Protein AF-A0A7C4TFG6-F1 (afdb_monomer)

Solvent-accessible surface area (backbone atoms only — not comparable to full-atom values): 7404 Å² total; per-residue (Å²): 130,83,79,80,79,38,70,45,80,80,39,71,45,41,80,45,97,51,51,57,79,75,69,47,59,78,93,48,55,90,71,47,72,39,83,44,70,32,100,65,71,7,36,13,45,37,53,84,80,64,82,79,57,47,46,41,16,76,73,47,46,84,96,57,62,80,92,71,66,36,64,59,48,35,38,74,87,74,25,54,60,43,38,51,34,73,73,49,26,52,55,51,28,63,73,74,55,43,70,46,71,41,80,39,77,54,69,64,63,52,49,37,66,74,64,53,88,54,91,88,108

Nearest PDB structures (foldseek):
  8uyr-assembly1_B  TM=7.968E-01  e=1.865E-06  Rhodococcus rhodochrous
  6omr-assembly1_B  TM=7.279E-01  e=2.779E-05  Streptomyces platensis

Mean predicted aligned error: 4.24 Å

pLDDT: mean 91.03, std 7.61, range [55.16, 97.88]

Structure (mmCIF, N/CA/C/O backbone):
data_AF-A0A7C4TFG6-F1
#
_entry.id   AF-A0A7C4TFG6-F1
#
loop_
_atom_site.group_PDB
_atom_site.id
_atom_site.type_symbol
_atom_site.label_atom_id
_atom_site.label_alt_id
_atom_site.label_comp_id
_atom_site.label_asym_id
_atom_site.label_entity_id
_atom_site.label_seq_id
_atom_site.pdbx_PDB_ins_code
_atom_site.Cartn_x
_atom_site.Cartn_y
_atom_site.Cartn_z
_atom_site.occupancy
_atom_site.B_iso_or_equiv
_atom_site.auth_seq_id
_atom_site.auth_comp_id
_atom_site.auth_asym_id
_atom_site.auth_atom_id
_atom_site.pdbx_PDB_model_num
ATOM 1 N N . MET A 1 1 ? -23.135 7.453 27.688 1.00 55.16 1 MET A N 1
ATOM 2 C CA . MET A 1 1 ? -22.797 8.279 26.508 1.00 55.16 1 MET A CA 1
ATOM 3 C C . MET A 1 1 ? -22.150 7.354 25.489 1.00 55.16 1 MET A C 1
ATOM 5 O O . MET A 1 1 ? -21.398 6.490 25.918 1.00 55.16 1 MET A O 1
ATOM 9 N N . SER A 1 2 ? -22.485 7.459 24.200 1.00 78.44 2 SER A N 1
ATOM 10 C CA . SER A 1 2 ? -21.749 6.730 23.152 1.00 78.44 2 SER A CA 1
ATOM 11 C C . SER A 1 2 ? -20.295 7.194 23.160 1.00 78.44 2 SER A C 1
ATOM 13 O O . SER A 1 2 ? -20.057 8.387 23.356 1.00 78.44 2 SER A O 1
ATOM 15 N N . ALA A 1 3 ? -19.344 6.283 22.949 1.00 77.88 3 ALA A N 1
ATOM 16 C CA . ALA A 1 3 ? -17.965 6.670 22.674 1.00 77.88 3 ALA A CA 1
ATOM 17 C C . ALA A 1 3 ? -17.928 7.639 21.469 1.00 77.88 3 ALA A C 1
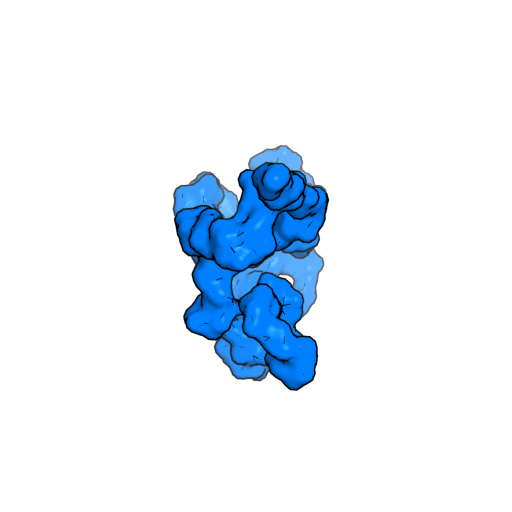ATOM 19 O O . ALA A 1 3 ? -18.787 7.525 20.579 1.00 77.88 3 ALA A O 1
ATOM 20 N N . PRO A 1 4 ? -17.007 8.621 21.455 1.00 86.38 4 PRO A N 1
ATOM 21 C CA . PRO A 1 4 ? -16.846 9.511 20.312 1.00 86.38 4 PRO A CA 1
ATOM 22 C C . PRO A 1 4 ? -16.412 8.709 19.080 1.00 86.38 4 PRO A C 1
ATOM 24 O O . PRO A 1 4 ? -15.673 7.736 19.197 1.00 86.38 4 PRO A O 1
ATOM 27 N N . ARG A 1 5 ? -16.869 9.125 17.896 1.00 95.00 5 ARG A N 1
ATOM 28 C CA . ARG A 1 5 ? -16.393 8.563 16.627 1.00 95.00 5 ARG A CA 1
ATOM 29 C C . ARG A 1 5 ? -15.026 9.159 16.314 1.00 95.00 5 ARG A C 1
ATOM 31 O O . ARG A 1 5 ? -14.918 10.381 16.216 1.00 95.00 5 ARG A O 1
ATOM 38 N N . ILE A 1 6 ? -14.017 8.309 16.168 1.00 96.94 6 ILE A N 1
ATOM 39 C CA . ILE A 1 6 ? -12.665 8.715 15.776 1.00 96.94 6 ILE A CA 1
ATOM 40 C C . ILE A 1 6 ? -12.599 8.744 14.250 1.00 96.94 6 ILE A C 1
ATOM 42 O O . ILE A 1 6 ? -13.021 7.792 13.600 1.00 96.94 6 ILE A O 1
ATOM 46 N N . ILE A 1 7 ? -12.100 9.841 13.689 1.00 97.56 7 ILE A N 1
ATOM 47 C CA . ILE A 1 7 ? -11.765 9.937 12.268 1.00 97.56 7 ILE A CA 1
ATOM 48 C C . ILE A 1 7 ? -10.248 10.030 12.197 1.00 97.56 7 ILE A C 1
ATOM 50 O O . ILE A 1 7 ? -9.683 10.979 12.746 1.00 97.56 7 ILE A O 1
ATOM 54 N N . ASP A 1 8 ? -9.617 9.051 11.559 1.00 96.69 8 ASP A N 1
ATOM 55 C CA . ASP A 1 8 ? -8.191 9.102 11.269 1.00 96.69 8 ASP A CA 1
ATOM 56 C C . ASP A 1 8 ? -7.962 9.979 10.034 1.00 96.69 8 ASP A C 1
ATOM 58 O O . ASP A 1 8 ? -8.528 9.750 8.962 1.00 96.69 8 ASP A O 1
ATOM 62 N N . ALA A 1 9 ? -7.178 11.035 10.217 1.00 97.50 9 ALA A N 1
ATOM 63 C CA . ALA A 1 9 ? -6.884 12.002 9.171 1.00 97.50 9 ALA A CA 1
ATOM 64 C C . ALA A 1 9 ? -5.622 11.650 8.377 1.00 97.50 9 ALA A C 1
ATOM 66 O O . ALA A 1 9 ? -5.369 12.312 7.371 1.00 97.50 9 ALA A O 1
ATOM 67 N N . ASP A 1 10 ? -4.839 10.668 8.827 1.00 95.19 10 ASP A N 1
ATOM 68 C CA . ASP A 1 10 ? -3.561 10.320 8.218 1.00 95.19 10 ASP A CA 1
ATOM 69 C C . ASP A 1 10 ? -3.292 8.823 8.341 1.00 95.19 10 ASP A C 1
ATOM 71 O O . ASP A 1 10 ? -2.675 8.350 9.297 1.00 95.19 10 ASP A O 1
ATOM 75 N N . CYS A 1 11 ? -3.765 8.074 7.350 1.00 93.81 11 CYS A N 1
ATOM 76 C CA . CYS A 1 11 ? -3.464 6.663 7.261 1.00 93.81 11 CYS A CA 1
ATOM 77 C C . CYS A 1 11 ? -2.936 6.281 5.887 1.00 93.81 11 CYS A C 1
ATOM 79 O O . CYS A 1 11 ? -3.256 6.898 4.874 1.00 93.81 11 CYS A O 1
ATOM 81 N N . HIS A 1 12 ? -2.132 5.225 5.853 1.00 93.38 12 HIS A N 1
ATOM 82 C CA . HIS A 1 12 ? -1.466 4.767 4.643 1.00 93.38 12 HIS A CA 1
ATOM 83 C C . HIS A 1 12 ? -1.820 3.319 4.326 1.00 93.38 12 HIS A C 1
ATOM 85 O O . HIS A 1 12 ? -2.154 2.523 5.212 1.00 93.38 12 HIS A O 1
ATOM 91 N N . ILE A 1 13 ? -1.723 2.994 3.041 1.00 92.62 13 ILE A N 1
ATOM 92 C CA . ILE A 1 13 ? -1.810 1.627 2.535 1.00 92.62 13 ILE A CA 1
ATOM 93 C C . ILE A 1 13 ? -0.449 1.163 2.026 1.00 92.62 13 ILE A C 1
ATOM 95 O O . ILE A 1 13 ? 0.410 1.972 1.679 1.00 92.62 13 ILE A O 1
ATOM 99 N N . LEU A 1 14 ? -0.294 -0.148 1.936 1.00 93.56 14 LEU A N 1
ATOM 100 C CA . LEU A 1 14 ? 0.677 -0.791 1.073 1.00 93.56 14 LEU A CA 1
ATOM 101 C C . LEU A 1 14 ? -0.018 -1.088 -0.260 1.00 93.56 14 LEU A C 1
ATOM 103 O O . LEU A 1 14 ? -1.189 -1.479 -0.265 1.00 93.56 14 LEU A O 1
ATOM 107 N N . GLU A 1 15 ? 0.658 -0.890 -1.390 1.00 92.75 15 GLU A N 1
ATOM 108 C CA . GLU A 1 15 ? 0.083 -1.274 -2.678 1.00 92.75 15 GLU A CA 1
ATOM 109 C C . GLU A 1 15 ? -0.261 -2.772 -2.673 1.00 92.75 15 GLU A C 1
ATOM 111 O O . GLU A 1 15 ? 0.584 -3.585 -2.310 1.00 92.75 15 GLU A O 1
ATOM 116 N N . PRO A 1 16 ? -1.466 -3.187 -3.092 1.00 93.25 16 PRO A N 1
ATOM 117 C CA . PRO A 1 16 ? -1.734 -4.598 -3.323 1.00 93.25 16 PRO A CA 1
ATOM 118 C C . PRO A 1 16 ? -0.713 -5.183 -4.316 1.00 93.25 16 PRO A C 1
ATOM 120 O O . PRO A 1 16 ? -0.430 -4.529 -5.325 1.00 93.25 16 PRO A O 1
ATOM 123 N N . PRO A 1 17 ? -0.187 -6.405 -4.096 1.00 93.50 17 PRO A N 1
ATOM 124 C CA . PRO A 1 17 ? 0.881 -6.983 -4.923 1.00 93.50 17 PRO A CA 1
ATOM 125 C C . PRO A 1 17 ? 0.597 -7.014 -6.428 1.00 93.50 17 PRO A C 1
ATOM 127 O O . PRO A 1 17 ? 1.523 -6.989 -7.234 1.00 93.50 17 PRO A O 1
ATOM 130 N N . ASP A 1 18 ? -0.678 -7.068 -6.808 1.00 93.19 18 ASP A N 1
ATOM 131 C CA . ASP A 1 18 ? -1.145 -7.205 -8.184 1.00 93.19 18 ASP A CA 1
ATOM 132 C C . ASP A 1 18 ? -1.928 -5.983 -8.692 1.00 93.19 18 ASP A C 1
ATOM 134 O O . ASP A 1 18 ? -2.583 -6.055 -9.734 1.00 93.19 18 ASP A O 1
ATOM 138 N N . ILE A 1 19 ? -1.865 -4.844 -7.987 1.00 92.56 19 ILE A N 1
ATOM 139 C CA . ILE A 1 19 ? -2.658 -3.655 -8.329 1.00 92.56 19 ILE A CA 1
ATOM 140 C C . ILE A 1 19 ? -2.411 -3.191 -9.774 1.00 92.56 19 ILE A C 1
ATOM 142 O O . ILE A 1 19 ? -3.367 -2.900 -10.494 1.00 92.56 19 ILE A O 1
ATOM 146 N N . TRP A 1 20 ? -1.160 -3.184 -10.239 1.00 92.44 20 TRP A N 1
ATOM 147 C CA . TRP A 1 20 ? -0.832 -2.737 -11.596 1.00 92.44 20 TRP A CA 1
ATOM 148 C C . TRP A 1 20 ? -1.177 -3.783 -12.648 1.00 92.44 20 TRP A C 1
ATOM 150 O O . TRP A 1 20 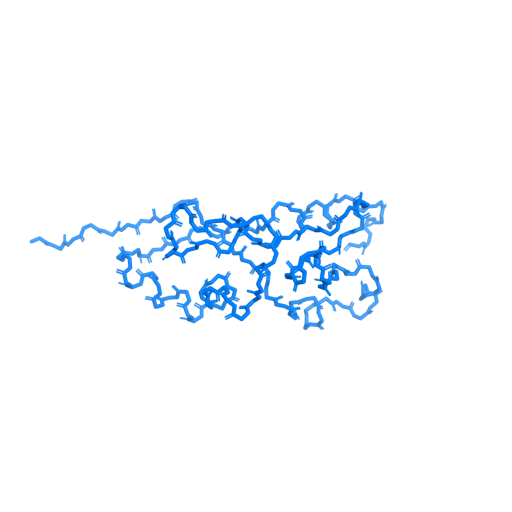? -1.737 -3.433 -13.681 1.00 92.44 20 TRP A O 1
ATOM 160 N N . GLU A 1 21 ? -0.941 -5.064 -12.372 1.00 93.19 21 GLU A N 1
ATOM 161 C CA . GLU A 1 21 ? -1.348 -6.150 -13.270 1.00 93.19 21 GLU A CA 1
ATOM 162 C C . GLU A 1 21 ? -2.864 -6.120 -13.521 1.00 93.19 21 GLU A C 1
ATOM 164 O O . GLU A 1 21 ? -3.320 -6.275 -14.654 1.00 93.19 21 GLU A O 1
ATOM 169 N N . ARG A 1 22 ? -3.650 -5.869 -12.467 1.00 94.50 22 ARG A N 1
ATOM 170 C CA . ARG A 1 22 ? -5.115 -5.856 -12.541 1.00 94.50 22 ARG A CA 1
ATOM 171 C C . ARG A 1 22 ? -5.687 -4.608 -13.202 1.00 94.50 22 ARG A C 1
ATOM 173 O O . ARG A 1 22 ? -6.682 -4.719 -13.918 1.00 94.50 22 ARG A O 1
ATOM 180 N N . TRP A 1 23 ? -5.124 -3.434 -12.915 1.00 93.31 23 TRP A N 1
ATOM 181 C CA . TRP A 1 23 ? -5.799 -2.160 -13.197 1.00 93.31 23 TRP A CA 1
ATOM 182 C C . TRP A 1 23 ? -5.061 -1.246 -14.172 1.00 93.31 23 TRP A C 1
ATOM 184 O O . TRP A 1 23 ? -5.696 -0.358 -14.744 1.00 93.31 23 TRP A O 1
ATOM 194 N N . LEU A 1 24 ? -3.761 -1.449 -14.406 1.00 92.06 24 LEU A N 1
ATOM 195 C CA . LEU A 1 24 ? -3.020 -0.632 -15.363 1.00 92.06 24 LEU A CA 1
ATOM 196 C C . LEU A 1 24 ? -3.278 -1.130 -16.801 1.00 92.06 24 LEU A C 1
ATOM 198 O O . LEU A 1 24 ? -3.158 -2.329 -17.073 1.00 92.06 24 LEU A O 1
ATOM 202 N N . PRO A 1 25 ? -3.617 -0.250 -17.762 1.00 92.50 25 PRO A N 1
ATOM 203 C CA . PRO A 1 25 ? -3.810 -0.651 -19.152 1.00 92.50 25 PRO A CA 1
ATOM 204 C C . PRO A 1 25 ? -2.597 -1.389 -19.729 1.00 92.50 25 PRO A C 1
ATOM 206 O O . PRO A 1 25 ? -1.452 -1.018 -19.483 1.00 92.50 25 PRO A O 1
ATOM 209 N N . SER A 1 26 ? -2.849 -2.394 -20.574 1.00 93.12 26 SER A N 1
ATOM 210 C CA . SER A 1 26 ? -1.809 -3.295 -21.097 1.00 93.12 26 SER A CA 1
ATOM 211 C C . SER A 1 26 ? -0.640 -2.578 -21.778 1.00 93.12 26 SER A C 1
ATOM 213 O O . SER A 1 26 ? 0.488 -3.051 -21.703 1.00 93.12 26 SER A O 1
ATOM 215 N N . LYS A 1 27 ? -0.894 -1.432 -22.423 1.00 91.56 27 LYS A N 1
ATOM 216 C CA . LYS A 1 27 ? 0.139 -0.625 -23.091 1.00 91.56 27 LYS A CA 1
ATOM 217 C C . LYS A 1 27 ? 1.174 -0.015 -22.136 1.00 91.56 27 LYS A C 1
ATOM 219 O O . LYS A 1 27 ? 2.262 0.301 -22.589 1.00 91.56 27 LYS A O 1
ATOM 224 N N . TYR A 1 28 ? 0.855 0.115 -20.848 1.00 90.56 28 TYR A N 1
ATOM 225 C CA . TYR A 1 28 ? 1.735 0.709 -19.835 1.00 90.56 28 TYR A CA 1
ATOM 226 C C . TYR A 1 28 ? 2.367 -0.327 -18.899 1.00 90.56 28 TYR A C 1
ATOM 228 O O . TYR A 1 28 ? 3.154 0.023 -18.026 1.00 90.56 28 TYR A O 1
ATOM 236 N N . GLN A 1 29 ? 2.054 -1.614 -19.071 1.00 90.25 29 GLN A N 1
ATOM 237 C CA . GLN A 1 29 ? 2.532 -2.683 -18.185 1.00 90.25 29 GLN A CA 1
ATOM 238 C C . GLN A 1 29 ? 4.062 -2.785 -18.140 1.00 90.25 29 GLN A C 1
ATOM 240 O O . GLN A 1 29 ? 4.627 -3.120 -17.103 1.00 90.25 29 GLN A O 1
ATOM 245 N N . GLU A 1 30 ? 4.756 -2.461 -19.236 1.00 89.12 30 GLU A N 1
ATOM 246 C CA . GLU A 1 30 ? 6.225 -2.461 -19.253 1.00 89.12 30 GLU A CA 1
ATOM 247 C C . GLU A 1 30 ? 6.832 -1.408 -18.311 1.00 89.12 30 GLU A C 1
ATOM 249 O O . GLU A 1 30 ? 7.920 -1.636 -17.765 1.00 89.12 30 GLU A O 1
ATOM 254 N N . HIS A 1 31 ? 6.099 -0.312 -18.092 1.00 88.38 31 HIS A N 1
ATOM 255 C CA . HIS A 1 31 ? 6.482 0.837 -17.274 1.00 88.38 31 HIS A CA 1
ATOM 256 C C . HIS A 1 31 ? 5.999 0.736 -15.825 1.00 88.38 31 HIS A C 1
ATOM 258 O O . HIS A 1 31 ? 6.512 1.459 -14.982 1.00 88.38 31 HIS A O 1
ATOM 264 N N . ALA A 1 32 ? 5.067 -0.171 -15.517 1.00 91.12 32 ALA A N 1
ATOM 265 C CA . ALA A 1 32 ? 4.509 -0.329 -14.177 1.00 91.12 32 ALA A CA 1
ATOM 266 C C . ALA A 1 32 ? 5.588 -0.552 -13.096 1.00 91.12 32 ALA A C 1
ATOM 268 O O . ALA A 1 32 ? 6.592 -1.231 -13.364 1.00 91.12 32 ALA A O 1
ATOM 269 N N . PRO A 1 33 ? 5.357 -0.099 -11.846 1.00 92.62 33 PRO A N 1
ATOM 270 C CA . PRO A 1 33 ? 6.174 -0.510 -10.713 1.00 92.62 33 PRO A CA 1
ATOM 271 C C . PRO A 1 33 ? 6.226 -2.034 -10.595 1.00 92.62 33 PRO A C 1
ATOM 273 O O . PRO A 1 33 ? 5.213 -2.722 -10.752 1.00 92.62 33 PRO A O 1
ATOM 276 N N . LYS A 1 34 ? 7.410 -2.570 -10.295 1.00 92.12 34 LYS A N 1
ATOM 277 C CA . LYS A 1 34 ? 7.642 -4.020 -10.243 1.00 92.12 34 LYS A CA 1
ATOM 278 C C . LYS A 1 34 ? 7.875 -4.466 -8.817 1.00 92.12 34 LYS A C 1
ATOM 280 O O . LYS A 1 34 ? 8.758 -3.940 -8.142 1.00 92.12 34 LYS A O 1
ATOM 285 N N . LEU A 1 35 ? 7.127 -5.475 -8.388 1.00 94.38 35 LEU A N 1
ATOM 286 C CA . LEU A 1 35 ? 7.390 -6.142 -7.125 1.00 94.38 35 LEU A CA 1
ATOM 287 C C . LEU A 1 35 ? 8.613 -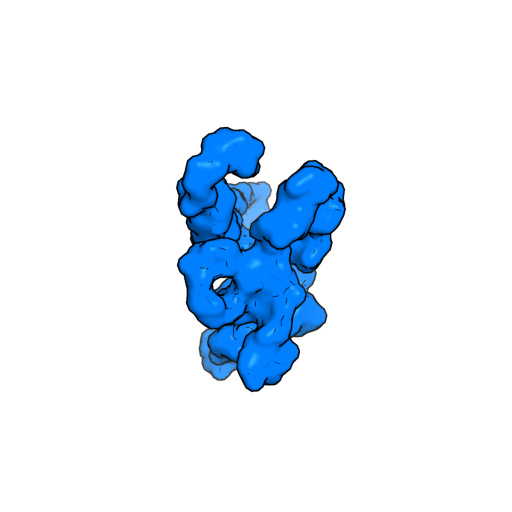7.053 -7.286 1.00 94.38 35 LEU A C 1
ATOM 289 O O . LEU A 1 35 ? 8.626 -7.968 -8.111 1.00 94.38 35 LEU A O 1
ATOM 293 N N . VAL A 1 36 ? 9.661 -6.778 -6.518 1.00 95.62 36 VAL A N 1
ATOM 294 C CA . VAL A 1 36 ? 10.946 -7.484 -6.542 1.00 95.62 36 VAL A CA 1
ATOM 295 C C . VAL A 1 36 ? 11.383 -7.834 -5.120 1.00 95.62 36 VAL A C 1
ATOM 297 O O . VAL A 1 36 ? 10.700 -7.514 -4.148 1.00 95.62 36 VAL A O 1
ATOM 300 N N . LYS A 1 37 ? 12.525 -8.514 -4.986 1.00 97.00 37 LYS A N 1
ATOM 301 C CA . LYS A 1 37 ? 13.107 -8.832 -3.681 1.00 97.00 37 LYS A CA 1
ATOM 302 C C . LYS A 1 37 ? 14.159 -7.813 -3.261 1.00 97.00 37 LYS A C 1
ATOM 304 O O . LYS A 1 37 ? 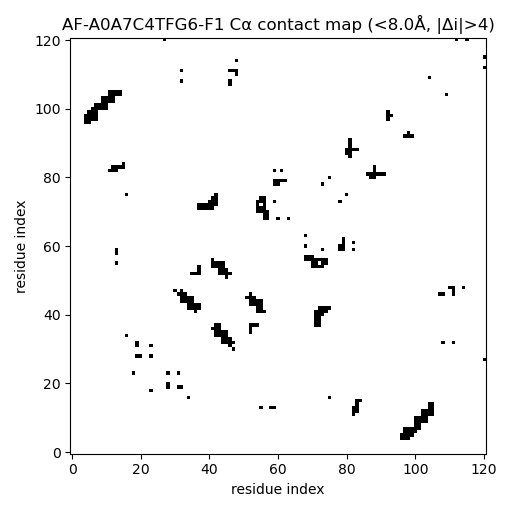14.970 -7.385 -4.081 1.00 97.00 37 LYS A O 1
ATOM 309 N N . ASP A 1 38 ? 14.159 -7.470 -1.979 1.00 96.31 38 ASP A N 1
ATOM 310 C CA . ASP A 1 38 ? 15.207 -6.669 -1.352 1.00 96.31 38 ASP A CA 1
ATOM 311 C C . ASP A 1 38 ? 16.473 -7.509 -1.044 1.00 96.31 38 ASP A C 1
ATOM 313 O O . ASP A 1 38 ? 16.438 -8.744 -1.137 1.00 96.31 38 ASP A O 1
ATOM 317 N N . PRO A 1 39 ? 17.607 -6.887 -0.654 1.00 96.06 39 PRO A N 1
ATOM 318 C CA . PRO A 1 39 ? 18.858 -7.606 -0.382 1.00 96.06 39 PRO A CA 1
ATOM 319 C C . PRO A 1 39 ? 18.802 -8.643 0.753 1.00 96.06 39 PRO A C 1
ATOM 321 O O . PRO A 1 39 ? 19.698 -9.482 0.854 1.00 96.06 39 PRO A O 1
ATOM 324 N N . ALA A 1 40 ? 17.785 -8.591 1.616 1.00 97.25 40 ALA A N 1
ATOM 325 C CA . ALA A 1 40 ? 17.546 -9.543 2.699 1.00 97.25 40 ALA A CA 1
ATOM 326 C C . ALA A 1 40 ? 16.436 -10.563 2.367 1.00 97.25 40 ALA A C 1
ATOM 328 O O . ALA A 1 40 ? 16.074 -11.366 3.227 1.00 97.25 40 ALA A O 1
ATOM 329 N N . GLY A 1 41 ? 15.914 -10.560 1.134 1.00 97.06 41 GLY A N 1
ATOM 330 C CA . GLY A 1 41 ? 14.869 -11.475 0.665 1.00 97.06 41 GLY A CA 1
ATOM 331 C C . GLY A 1 41 ? 13.434 -11.031 0.972 1.00 97.06 41 GLY A C 1
ATOM 332 O O . GLY A 1 41 ? 12.506 -11.806 0.732 1.00 97.06 41 GLY A O 1
ATOM 333 N N . GLY A 1 42 ? 13.250 -9.812 1.483 1.00 97.88 42 GLY A N 1
ATOM 334 C CA . GLY A 1 42 ? 11.940 -9.188 1.677 1.00 97.88 42 GLY A CA 1
ATOM 335 C C . GLY A 1 42 ? 11.343 -8.682 0.368 1.00 97.88 42 GLY A C 1
ATOM 336 O O . GLY A 1 42 ? 11.977 -8.765 -0.681 1.00 97.88 42 GLY A O 1
ATOM 337 N N . ASP A 1 43 ? 10.123 -8.167 0.427 1.00 97.31 43 ASP A N 1
ATOM 338 C CA . ASP A 1 43 ? 9.433 -7.572 -0.713 1.00 97.31 43 ASP A CA 1
ATOM 339 C C . ASP A 1 43 ? 9.760 -6.079 -0.844 1.00 97.31 43 ASP A C 1
ATOM 341 O O . ASP A 1 43 ? 9.853 -5.340 0.141 1.00 97.31 43 ASP A O 1
ATOM 345 N N . ALA A 1 44 ? 9.949 -5.635 -2.084 1.00 95.44 44 ALA A N 1
ATOM 346 C CA . ALA A 1 44 ? 10.280 -4.258 -2.413 1.00 95.44 44 ALA A CA 1
ATOM 347 C C . ALA A 1 44 ? 9.683 -3.839 -3.756 1.00 95.44 44 ALA A C 1
ATOM 349 O O . ALA A 1 44 ? 9.545 -4.655 -4.667 1.00 95.44 44 ALA A O 1
ATOM 350 N N . TRP A 1 45 ? 9.389 -2.551 -3.903 1.00 94.19 45 TRP A N 1
ATOM 351 C CA . TRP A 1 45 ? 8.913 -1.981 -5.160 1.00 94.19 45 TRP A CA 1
ATOM 352 C C . TRP A 1 45 ? 10.057 -1.326 -5.926 1.00 94.19 45 TRP A C 1
ATOM 354 O O . TRP A 1 45 ? 10.728 -0.426 -5.428 1.00 94.19 45 TRP A O 1
ATOM 364 N N . LEU A 1 46 ? 10.273 -1.767 -7.162 1.00 92.38 46 LEU A N 1
ATOM 365 C CA . LEU A 1 46 ? 11.156 -1.108 -8.115 1.00 92.38 46 LEU A CA 1
ATOM 366 C C . LEU A 1 46 ? 10.338 -0.133 -8.966 1.00 92.38 46 LEU A C 1
ATOM 368 O O . LEU A 1 46 ? 9.415 -0.548 -9.670 1.00 92.38 46 LEU A O 1
ATOM 372 N N . THR A 1 47 ? 10.699 1.148 -8.917 1.00 89.31 47 THR A N 1
ATOM 373 C CA . THR A 1 47 ? 10.053 2.226 -9.678 1.00 89.31 47 THR A CA 1
ATOM 374 C C . THR A 1 47 ? 10.982 2.785 -10.762 1.00 89.31 47 THR A C 1
ATOM 376 O O . THR A 1 47 ? 12.197 2.587 -10.723 1.00 89.31 47 THR A O 1
ATOM 379 N N . ALA A 1 48 ? 10.422 3.505 -11.741 1.00 80.00 48 ALA A N 1
ATOM 380 C CA . ALA A 1 48 ? 11.198 4.116 -12.830 1.00 80.00 48 ALA A CA 1
ATOM 381 C C . ALA A 1 48 ? 12.054 5.328 -12.412 1.00 80.00 48 ALA A C 1
ATOM 383 O O . ALA A 1 48 ? 12.869 5.791 -13.203 1.00 80.00 48 ALA A O 1
ATOM 384 N N . LEU A 1 49 ? 11.941 5.803 -11.165 1.00 72.25 49 LEU A N 1
ATOM 385 C CA . LEU A 1 49 ? 12.732 6.926 -10.637 1.00 72.25 49 LEU A CA 1
ATOM 386 C C . LEU A 1 49 ? 14.240 6.624 -10.539 1.00 72.25 49 LEU A C 1
ATOM 388 O O . LEU A 1 49 ? 15.037 7.521 -10.262 1.00 72.25 49 LEU A O 1
ATOM 392 N N . GLY A 1 50 ? 14.631 5.369 -10.780 1.00 66.50 50 GLY A N 1
ATOM 393 C CA . GLY A 1 50 ? 15.997 4.883 -10.644 1.00 66.50 50 GLY A CA 1
ATOM 394 C C . GLY A 1 50 ? 16.389 4.637 -9.185 1.00 66.50 50 GLY A C 1
ATOM 395 O O . GLY A 1 50 ? 15.773 5.149 -8.254 1.00 66.50 50 GLY A O 1
ATOM 396 N N . GLY A 1 51 ? 17.437 3.836 -8.983 1.00 78.56 51 GLY A N 1
ATOM 397 C CA . GLY A 1 51 ? 17.944 3.476 -7.655 1.00 78.56 51 GLY A CA 1
ATOM 398 C C . GLY A 1 51 ? 17.613 2.045 -7.232 1.00 78.56 51 GLY A C 1
ATOM 399 O O . GLY A 1 51 ? 17.233 1.208 -8.052 1.00 78.56 51 GLY A O 1
ATOM 400 N N . ASP A 1 52 ? 17.831 1.765 -5.949 1.00 86.56 52 ASP A N 1
ATOM 401 C CA . ASP A 1 52 ? 17.548 0.464 -5.346 1.00 86.56 52 ASP A CA 1
ATOM 402 C C . ASP A 1 52 ? 16.033 0.268 -5.147 1.00 86.56 52 ASP A C 1
ATOM 404 O O . ASP A 1 52 ? 15.321 1.248 -4.922 1.00 86.56 52 ASP A O 1
ATOM 408 N N . PRO A 1 53 ? 15.525 -0.980 -5.183 1.00 91.62 53 PRO A N 1
ATOM 409 C CA . PRO A 1 53 ? 14.139 -1.267 -4.831 1.00 91.62 53 PRO A CA 1
ATOM 410 C C . PRO A 1 53 ? 13.777 -0.749 -3.437 1.00 91.62 53 PRO A C 1
ATOM 412 O O . PRO A 1 53 ? 14.548 -0.905 -2.489 1.00 91.62 53 PRO A O 1
ATOM 415 N N . ASP A 1 54 ? 12.575 -0.199 -3.300 1.00 92.25 54 ASP A N 1
ATOM 416 C CA . ASP A 1 54 ? 12.066 0.352 -2.051 1.00 92.25 54 ASP A CA 1
ATOM 417 C C . ASP A 1 54 ? 11.435 -0.748 -1.185 1.00 92.25 54 ASP A C 1
ATOM 419 O O . ASP A 1 54 ? 10.353 -1.240 -1.518 1.00 92.25 54 ASP A O 1
ATOM 423 N N . PRO A 1 55 ? 12.074 -1.162 -0.077 1.00 94.94 55 PRO A N 1
ATOM 424 C CA . PRO A 1 55 ? 11.581 -2.260 0.742 1.00 94.94 55 PRO A CA 1
ATOM 425 C C . PRO A 1 55 ? 10.349 -1.852 1.550 1.00 94.94 55 PRO A C 1
ATOM 427 O O . PRO A 1 55 ? 10.248 -0.727 2.050 1.00 94.94 55 PRO A O 1
ATOM 430 N N . ILE A 1 56 ? 9.438 -2.802 1.756 1.00 94.94 56 ILE A N 1
ATOM 431 C CA . ILE A 1 56 ? 8.175 -2.546 2.464 1.00 94.94 56 ILE A CA 1
ATOM 432 C C . ILE A 1 56 ? 8.319 -2.501 3.994 1.00 94.94 56 ILE A C 1
ATOM 434 O O . ILE A 1 56 ? 7.355 -2.223 4.704 1.00 94.94 56 ILE A O 1
ATOM 438 N N . GLY A 1 57 ? 9.504 -2.786 4.540 1.00 94.94 57 GLY A N 1
ATOM 439 C CA . GLY A 1 57 ? 9.654 -3.137 5.954 1.00 94.94 57 GLY A CA 1
ATOM 440 C C . GLY A 1 57 ? 9.169 -2.081 6.950 1.00 94.94 57 GLY A C 1
ATOM 441 O O . GLY A 1 57 ? 8.503 -2.421 7.927 1.00 94.94 57 GLY A O 1
ATOM 442 N N . LEU A 1 58 ? 9.424 -0.794 6.688 1.00 93.38 58 LEU A N 1
ATOM 443 C CA . LEU A 1 58 ? 8.957 0.288 7.566 1.00 93.38 58 LEU A CA 1
ATOM 444 C C . LEU A 1 58 ? 7.520 0.748 7.298 1.00 93.38 58 LEU A C 1
ATOM 446 O O . LEU A 1 58 ? 6.954 1.461 8.124 1.00 93.38 58 LEU A O 1
ATOM 450 N N . VAL A 1 59 ? 6.924 0.320 6.186 1.00 91.75 59 VAL A N 1
ATOM 451 C CA . VAL A 1 59 ? 5.534 0.631 5.811 1.00 91.75 59 VAL A CA 1
ATOM 452 C C . VAL A 1 59 ? 4.582 -0.552 6.050 1.00 91.75 59 VAL A C 1
ATOM 454 O O . VAL A 1 59 ? 3.399 -0.461 5.753 1.00 91.75 59 VAL A O 1
ATOM 457 N N . ALA A 1 60 ? 5.079 -1.639 6.648 1.00 93.62 60 ALA A N 1
ATOM 458 C CA . ALA A 1 60 ? 4.333 -2.854 6.988 1.00 93.62 60 ALA A CA 1
ATOM 459 C C . ALA A 1 60 ? 4.362 -3.160 8.504 1.00 93.62 60 ALA A C 1
ATOM 461 O O . ALA A 1 60 ? 4.434 -4.311 8.930 1.00 93.62 60 ALA A O 1
ATOM 462 N N . THR A 1 61 ? 4.340 -2.116 9.336 1.00 94.00 61 THR A N 1
ATOM 463 C CA . THR A 1 61 ? 4.487 -2.188 10.801 1.00 94.00 61 THR A CA 1
ATOM 464 C C . THR A 1 61 ? 3.204 -2.229 11.665 1.00 94.00 61 THR A C 1
ATOM 466 O O . THR A 1 61 ? 3.354 -2.420 12.880 1.00 94.00 61 THR A O 1
ATOM 469 N N . PRO A 1 62 ? 1.954 -2.088 11.157 1.00 92.00 62 PRO A N 1
ATOM 470 C CA . PRO A 1 62 ? 0.763 -2.094 12.012 1.00 92.00 62 PRO A CA 1
ATOM 471 C C . PRO A 1 62 ? 0.649 -3.302 12.956 1.00 92.00 62 PRO A C 1
ATOM 473 O O . PRO A 1 62 ? 0.659 -4.467 12.550 1.00 92.00 62 PRO A O 1
ATOM 476 N N . GLY A 1 63 ? 0.493 -3.015 14.250 1.00 87.88 63 GLY A N 1
ATOM 477 C CA . GLY A 1 63 ? 0.389 -4.025 15.307 1.00 87.88 63 GLY A CA 1
ATOM 478 C C . GLY A 1 63 ? 1.720 -4.653 15.741 1.00 87.88 63 GLY A C 1
ATOM 479 O O . GLY A 1 63 ? 1.700 -5.600 16.530 1.00 87.88 63 GLY A O 1
ATOM 480 N N . MET A 1 64 ? 2.865 -4.149 15.265 1.00 91.31 64 MET A N 1
ATOM 481 C CA . MET A 1 64 ? 4.191 -4.605 15.688 1.00 91.31 64 MET A CA 1
ATOM 482 C C . MET A 1 64 ? 4.780 -3.715 16.800 1.00 91.31 64 MET A C 1
ATOM 484 O O . MET A 1 64 ? 4.615 -2.494 16.775 1.00 91.31 64 MET A O 1
ATOM 488 N N . PRO A 1 65 ? 5.523 -4.285 17.767 1.00 93.31 65 PRO A N 1
ATOM 489 C CA . PRO A 1 65 ? 6.353 -3.504 18.681 1.00 93.31 65 PRO A CA 1
ATOM 490 C C . PRO A 1 65 ? 7.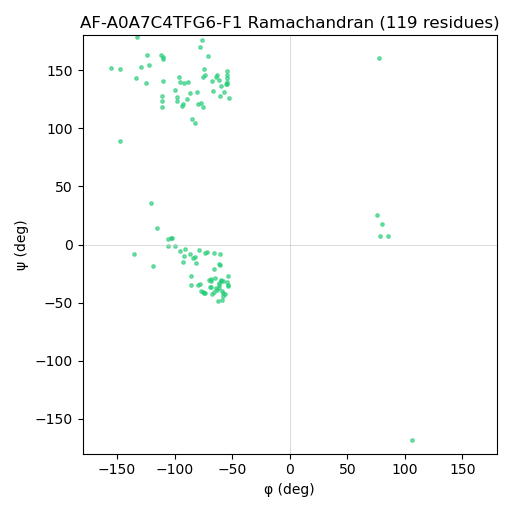481 -2.773 17.938 1.00 93.31 65 PRO A C 1
ATOM 492 O O . PRO A 1 65 ? 8.079 -3.329 17.017 1.00 93.31 65 PRO A O 1
ATOM 495 N N . PHE A 1 66 ? 7.822 -1.556 18.373 1.00 92.50 66 PHE A N 1
ATOM 496 C CA . PHE A 1 66 ? 8.818 -0.711 17.694 1.00 92.50 66 PHE A CA 1
ATOM 497 C C . PHE A 1 66 ? 10.207 -1.368 17.572 1.00 92.50 66 PHE A C 1
ATOM 499 O O . PHE A 1 66 ? 10.919 -1.139 16.598 1.00 92.50 66 PHE A O 1
ATOM 506 N N . ASP A 1 67 ? 10.600 -2.213 18.532 1.00 95.69 67 ASP A N 1
ATOM 507 C CA . ASP A 1 67 ? 11.887 -2.925 18.533 1.00 95.69 67 ASP A CA 1
ATOM 508 C C . ASP A 1 67 ? 11.940 -4.077 17.515 1.00 95.69 67 ASP A C 1
ATOM 510 O O . ASP A 1 67 ? 12.993 -4.684 17.316 1.00 95.69 67 ASP A O 1
ATOM 514 N N . LYS A 1 68 ? 10.806 -4.396 16.880 1.00 94.56 68 LYS A N 1
ATOM 515 C CA . LYS A 1 68 ? 10.691 -5.406 15.820 1.00 94.56 68 LYS A CA 1
ATOM 516 C C . LYS A 1 68 ? 10.678 -4.812 14.421 1.00 94.56 68 LYS A C 1
ATOM 518 O O . LYS A 1 68 ? 10.626 -5.573 13.457 1.00 94.56 68 LYS A O 1
ATOM 523 N N . PHE A 1 69 ? 10.735 -3.489 14.292 1.00 95.75 69 PHE A N 1
ATOM 524 C CA . PHE A 1 69 ? 10.734 -2.850 12.984 1.00 95.75 69 PHE A CA 1
ATOM 525 C C . PHE A 1 69 ? 12.023 -3.196 12.244 1.00 95.75 69 PHE A C 1
ATOM 527 O O . PHE A 1 69 ? 13.127 -3.107 12.786 1.00 95.75 69 PHE A O 1
ATOM 534 N N . ARG A 1 70 ? 11.872 -3.607 10.987 1.00 95.81 70 ARG A N 1
ATOM 535 C CA . ARG A 1 70 ? 12.977 -3.966 10.101 1.00 95.81 70 ARG A CA 1
ATOM 536 C C . ARG A 1 70 ? 12.866 -3.134 8.843 1.00 95.81 70 ARG A C 1
ATOM 538 O O . ARG A 1 70 ? 11.775 -2.946 8.323 1.00 95.81 70 ARG A O 1
ATOM 545 N N . TRP A 1 71 ? 14.001 -2.659 8.349 1.00 95.19 71 TRP A N 1
ATOM 546 C CA . TRP A 1 71 ? 14.030 -1.954 7.073 1.00 95.19 71 TRP A CA 1
ATOM 547 C C . TRP A 1 71 ? 13.874 -2.921 5.892 1.00 95.19 71 TRP A C 1
ATOM 549 O O . TRP A 1 71 ? 13.136 -2.635 4.960 1.00 95.19 71 TRP A O 1
ATOM 559 N N . PHE A 1 72 ? 14.543 -4.074 5.967 1.00 97.25 72 PHE A N 1
ATOM 560 C CA . PHE A 1 72 ? 14.615 -5.090 4.917 1.00 97.25 72 PHE A CA 1
ATOM 561 C C . PHE A 1 72 ? 14.152 -6.455 5.438 1.00 97.25 72 PHE A C 1
ATOM 563 O O . PHE A 1 72 ? 14.147 -6.694 6.652 1.00 97.25 72 PHE A O 1
ATOM 570 N N . GLY A 1 73 ? 13.834 -7.372 4.527 1.00 97.12 73 GLY A N 1
ATOM 571 C CA . GLY A 1 73 ? 13.505 -8.760 4.848 1.00 97.12 73 GLY A CA 1
ATOM 572 C C . GLY A 1 73 ? 12.073 -8.963 5.341 1.00 97.12 73 GLY A C 1
ATOM 573 O O . GLY A 1 73 ? 11.812 -9.969 5.992 1.00 97.12 73 GLY A O 1
ATOM 574 N N . VAL A 1 74 ? 11.180 -7.999 5.097 1.00 97.00 74 VAL A N 1
ATOM 575 C CA . VAL A 1 74 ? 9.743 -8.110 5.394 1.00 97.00 74 VAL A CA 1
ATOM 576 C C . VAL A 1 74 ? 9.008 -8.470 4.114 1.00 97.00 74 VAL A C 1
ATOM 578 O O . VAL A 1 74 ? 9.253 -7.858 3.078 1.00 97.00 74 VAL A O 1
ATOM 581 N N . THR A 1 75 ? 8.115 -9.448 4.191 1.00 97.06 75 THR A N 1
ATOM 582 C CA . THR A 1 75 ? 7.299 -9.914 3.062 1.00 97.06 75 THR A CA 1
ATOM 583 C C . THR A 1 75 ? 5.823 -9.539 3.214 1.00 97.06 75 THR A C 1
ATOM 585 O O . THR A 1 75 ? 5.362 -9.257 4.322 1.00 97.06 75 THR A O 1
ATOM 588 N N . TYR A 1 76 ? 5.057 -9.566 2.119 1.00 96.38 76 TYR A N 1
ATOM 589 C CA . TYR A 1 76 ? 3.595 -9.382 2.157 1.00 96.38 76 TYR A CA 1
ATOM 590 C C . TYR A 1 76 ? 2.883 -10.437 3.014 1.00 96.38 76 TYR A C 1
ATOM 592 O O . TYR A 1 76 ? 1.861 -10.127 3.623 1.00 96.38 76 TYR A O 1
ATOM 600 N N . ASP A 1 77 ? 3.440 -11.649 3.096 1.00 95.25 77 ASP A N 1
ATOM 601 C CA . ASP A 1 77 ? 2.927 -12.735 3.941 1.00 95.25 77 ASP A CA 1
ATOM 602 C C . ASP A 1 77 ? 3.096 -12.435 5.442 1.00 95.25 77 ASP A C 1
ATOM 604 O O . ASP A 1 77 ? 2.317 -12.906 6.272 1.00 95.25 77 ASP A O 1
ATOM 608 N N . GLU A 1 78 ? 4.121 -11.660 5.810 1.00 94.81 78 GLU A N 1
ATOM 609 C CA . GLU A 1 78 ? 4.344 -11.196 7.186 1.00 94.81 78 GLU A CA 1
ATOM 610 C C . GLU A 1 78 ? 3.570 -9.912 7.505 1.00 94.81 78 GLU A C 1
ATOM 612 O O . GLU A 1 78 ? 3.268 -9.643 8.673 1.00 94.81 78 GLU A O 1
ATOM 617 N N . ALA A 1 79 ? 3.280 -9.099 6.487 1.00 94.56 79 ALA A N 1
ATOM 618 C CA . ALA A 1 79 ? 2.515 -7.874 6.636 1.00 94.56 79 ALA A CA 1
ATOM 619 C C . ALA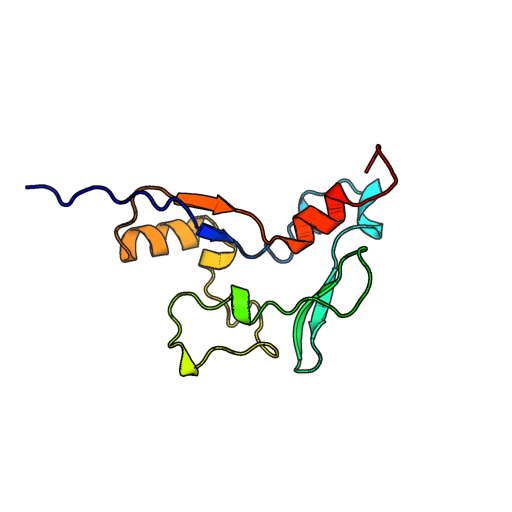 A 1 79 ? 1.062 -8.188 7.021 1.00 94.56 79 ALA A C 1
ATOM 621 O O . ALA A 1 79 ? 0.436 -9.120 6.517 1.00 94.56 79 ALA A O 1
ATOM 622 N N . ARG A 1 80 ? 0.491 -7.371 7.912 1.00 95.12 80 ARG A N 1
ATOM 623 C CA . ARG A 1 80 ? -0.927 -7.476 8.269 1.00 95.12 80 ARG A CA 1
ATOM 624 C C . ARG A 1 80 ? -1.785 -7.252 7.011 1.00 95.12 80 ARG A C 1
ATOM 626 O O . ARG A 1 80 ? -1.621 -6.199 6.395 1.00 95.12 80 ARG A O 1
ATOM 633 N N . PRO A 1 81 ? -2.730 -8.147 6.668 1.00 96.06 81 PRO A N 1
ATOM 634 C CA . PRO A 1 81 ? -3.532 -8.023 5.448 1.00 96.06 81 PRO A CA 1
ATOM 635 C C . PRO A 1 81 ? -4.259 -6.681 5.290 1.00 96.06 81 PRO A C 1
ATOM 637 O O . PRO A 1 81 ? -4.288 -6.141 4.190 1.00 96.06 81 PRO A O 1
ATOM 640 N N . GLY A 1 82 ? -4.744 -6.072 6.380 1.00 95.75 82 GLY A N 1
ATOM 641 C CA . GLY A 1 82 ? -5.369 -4.739 6.359 1.00 95.75 82 GLY A CA 1
ATOM 642 C C . GLY A 1 82 ? -4.466 -3.593 5.871 1.00 95.75 82 GLY A C 1
ATOM 643 O O . GLY A 1 82 ? -4.945 -2.484 5.632 1.00 95.75 82 GLY A O 1
ATOM 644 N N . CYS A 1 83 ? -3.165 -3.839 5.668 1.00 94.75 83 CYS A N 1
ATOM 645 C CA . CYS A 1 83 ? -2.283 -2.890 4.991 1.00 94.75 83 CYS A CA 1
ATOM 646 C C . CYS A 1 83 ? -2.617 -2.751 3.496 1.00 94.75 83 CYS A C 1
ATOM 648 O O . CYS A 1 83 ? -2.409 -1.674 2.950 1.00 94.75 83 CYS A O 1
ATOM 650 N N . TYR A 1 84 ? -3.116 -3.804 2.840 1.00 94.50 84 TYR A N 1
ATOM 651 C CA . TYR A 1 84 ? -3.342 -3.841 1.386 1.00 94.50 84 TYR A CA 1
ATOM 652 C C . TYR A 1 84 ? -4.698 -4.440 0.967 1.00 94.50 84 TYR A C 1
ATOM 654 O O . TYR A 1 84 ? -5.067 -4.352 -0.202 1.00 94.50 84 TYR A O 1
ATOM 662 N N . ASP A 1 85 ? -5.467 -5.021 1.890 1.00 95.38 85 ASP A N 1
ATOM 663 C CA . ASP A 1 85 ? -6.827 -5.506 1.652 1.00 95.38 85 ASP A CA 1
ATOM 664 C C . ASP A 1 85 ? -7.853 -4.641 2.398 1.00 95.38 85 ASP A C 1
ATOM 666 O O . ASP A 1 85 ? -7.799 -4.469 3.617 1.00 95.38 85 ASP A O 1
ATOM 670 N N . GLY A 1 86 ? -8.812 -4.086 1.653 1.00 94.62 86 GLY A N 1
ATOM 671 C CA . GLY A 1 86 ? -9.808 -3.170 2.206 1.00 94.62 86 GLY A CA 1
ATOM 672 C C . GLY A 1 86 ? -10.828 -3.832 3.137 1.00 94.62 86 GLY A C 1
ATOM 673 O O . GLY A 1 86 ? -11.308 -3.178 4.058 1.00 94.62 86 GLY A O 1
ATOM 674 N N . ALA A 1 87 ? -11.165 -5.108 2.930 1.00 97.19 87 ALA A N 1
ATOM 675 C CA . ALA A 1 87 ? -12.097 -5.816 3.804 1.00 97.19 87 ALA A CA 1
ATOM 676 C C . ALA A 1 87 ? -11.435 -6.150 5.147 1.00 97.19 87 ALA A C 1
ATOM 678 O O . ALA A 1 87 ? -12.042 -5.940 6.196 1.00 97.19 87 ALA A O 1
ATOM 679 N N . GLU A 1 88 ? -10.176 -6.588 5.117 1.00 97.50 88 GLU A N 1
ATOM 680 C CA . GLU A 1 88 ? -9.372 -6.817 6.324 1.00 97.50 88 GLU A CA 1
ATOM 681 C C . GLU A 1 88 ? -9.129 -5.511 7.090 1.00 97.50 88 GLU A C 1
ATOM 683 O O . GLU A 1 88 ? -9.215 -5.476 8.318 1.00 97.50 88 GLU A O 1
ATOM 688 N N . ARG A 1 89 ? -8.931 -4.399 6.372 1.00 96.44 89 ARG A N 1
ATOM 689 C CA . ARG A 1 89 ? -8.767 -3.079 6.984 1.00 96.44 89 ARG A CA 1
ATOM 690 C C . ARG A 1 89 ? -9.984 -2.625 7.786 1.00 96.44 89 ARG A C 1
ATOM 692 O O . ARG A 1 89 ? -9.819 -2.051 8.856 1.00 96.44 89 ARG A O 1
ATOM 699 N N . LEU A 1 90 ? -11.200 -2.919 7.321 1.00 97.44 90 LEU A N 1
ATOM 700 C CA . LEU A 1 90 ? -12.416 -2.624 8.090 1.00 97.44 90 LEU A CA 1
ATOM 701 C C . LEU A 1 90 ? -12.441 -3.378 9.430 1.00 97.44 90 LEU A C 1
ATOM 703 O O . LEU A 1 90 ? -12.900 -2.829 10.430 1.00 97.44 90 LEU A O 1
ATOM 707 N N . LEU A 1 91 ? -11.906 -4.603 9.477 1.00 97.50 91 LEU A N 1
ATOM 708 C CA . LEU A 1 91 ? -11.792 -5.369 10.723 1.00 97.50 91 LEU A CA 1
ATOM 709 C C . LEU A 1 91 ? -10.760 -4.756 11.679 1.00 97.50 91 LEU A C 1
ATOM 711 O O . LEU A 1 91 ? -10.964 -4.771 12.896 1.00 97.50 91 LEU A O 1
ATOM 715 N N . ASP A 1 92 ? -9.663 -4.216 11.145 1.00 96.25 92 ASP A N 1
ATOM 716 C CA . ASP A 1 92 ? -8.675 -3.478 11.937 1.00 96.25 92 ASP A CA 1
ATOM 717 C C . ASP A 1 92 ? -9.266 -2.155 12.466 1.00 96.25 92 ASP A C 1
ATOM 719 O O . ASP A 1 92 ? -9.147 -1.877 13.660 1.00 96.25 92 ASP A O 1
ATOM 723 N N . MET A 1 93 ? -10.011 -1.405 11.643 1.00 96.56 93 MET A N 1
ATOM 724 C CA . MET A 1 93 ? -10.735 -0.195 12.068 1.00 96.56 93 MET A CA 1
ATOM 725 C C . MET A 1 93 ? -11.724 -0.479 13.209 1.00 96.56 93 MET A C 1
ATOM 727 O O . MET A 1 93 ? -11.758 0.257 14.199 1.00 96.56 93 MET A O 1
ATOM 731 N N . ASP A 1 94 ? -12.494 -1.569 13.112 1.00 96.56 94 ASP A N 1
ATOM 732 C CA . ASP A 1 94 ? -13.424 -1.999 14.163 1.00 96.56 94 ASP A CA 1
ATOM 733 C C . ASP A 1 94 ? -12.694 -2.357 15.468 1.00 96.56 94 ASP A C 1
ATOM 735 O O . ASP A 1 94 ? -13.176 -2.042 16.562 1.00 96.56 94 ASP A O 1
ATOM 739 N N . ARG A 1 95 ? -11.520 -3.000 15.372 1.00 94.31 95 ARG A N 1
ATOM 740 C CA . ARG A 1 95 ? -10.674 -3.327 16.531 1.00 94.31 95 ARG A CA 1
ATOM 741 C C . ARG A 1 95 ? -10.120 -2.067 17.199 1.00 94.31 95 ARG A C 1
ATOM 743 O O . ARG A 1 95 ? -10.093 -2.014 18.431 1.00 94.31 95 ARG A O 1
ATOM 750 N N . ASP A 1 96 ? -9.701 -1.087 16.407 1.00 93.94 96 ASP A N 1
ATOM 751 C CA . ASP A 1 96 ? -9.054 0.137 16.891 1.00 93.94 96 ASP A CA 1
ATOM 752 C C . ASP A 1 96 ? -10.067 1.233 17.279 1.00 93.94 96 ASP A C 1
ATOM 754 O O . ASP A 1 96 ? -9.713 2.233 17.908 1.00 93.94 96 ASP A O 1
ATOM 758 N N . GLY A 1 97 ? -11.355 1.029 16.976 1.00 95.88 97 GLY A N 1
ATOM 759 C CA . GLY A 1 97 ? -12.430 1.976 17.279 1.00 95.88 97 GLY A CA 1
ATOM 760 C C . GLY A 1 97 ? -12.450 3.190 16.345 1.00 95.88 97 GLY A C 1
ATOM 761 O O . GLY A 1 97 ? -12.949 4.257 16.724 1.00 95.88 97 GLY A O 1
ATOM 762 N N . VAL A 1 98 ? -11.911 3.035 15.135 1.00 96.81 98 VAL A N 1
ATOM 763 C CA . VAL A 1 98 ? -11.844 4.073 14.104 1.00 96.81 98 VAL A CA 1
ATOM 764 C C . VAL A 1 98 ? -13.099 4.014 13.237 1.00 96.81 98 VAL A C 1
ATOM 766 O O . VAL A 1 98 ? -13.465 2.979 12.696 1.00 96.81 98 VAL A O 1
ATOM 769 N N . TYR A 1 99 ? -13.800 5.141 13.114 1.00 97.38 99 TYR A N 1
ATOM 770 C CA . TYR A 1 99 ? -15.057 5.226 12.366 1.00 97.38 99 TYR A CA 1
ATOM 771 C C . TYR A 1 99 ? -14.840 5.484 10.871 1.00 97.38 99 TYR A C 1
ATOM 773 O O . TYR A 1 99 ? -15.632 5.037 10.044 1.00 97.38 99 TYR A O 1
ATOM 781 N N . ALA A 1 100 ? -13.812 6.257 10.526 1.00 96.94 100 ALA A N 1
ATOM 782 C CA . ALA A 1 100 ? -13.460 6.584 9.151 1.00 96.94 100 ALA A CA 1
ATOM 783 C C . ALA A 1 100 ? -11.978 6.944 9.064 1.00 96.94 100 ALA A C 1
ATOM 785 O O . ALA A 1 100 ? -11.423 7.474 10.026 1.00 96.94 100 ALA A O 1
ATOM 786 N N . GLU A 1 101 ? -11.378 6.709 7.902 1.00 97.12 101 GLU A N 1
ATOM 787 C CA . GLU A 1 101 ? -9.968 6.982 7.640 1.00 97.12 101 GLU A CA 1
ATOM 788 C C . GLU A 1 101 ? -9.804 7.708 6.308 1.00 97.12 101 GLU A C 1
ATOM 790 O O . GLU A 1 101 ? -10.509 7.420 5.335 1.00 97.12 101 GLU A O 1
ATOM 795 N N . VAL A 1 102 ? -8.854 8.636 6.260 1.00 96.88 102 VAL A N 1
ATOM 796 C CA . VAL A 1 102 ? -8.332 9.187 5.010 1.00 96.88 102 VAL A CA 1
ATOM 797 C C . VAL A 1 102 ? -7.102 8.374 4.622 1.00 96.88 102 VAL A C 1
ATOM 799 O O . VAL A 1 102 ? -6.135 8.319 5.377 1.00 96.88 102 VAL A O 1
ATOM 802 N N . LEU A 1 103 ? -7.156 7.726 3.456 1.00 93.75 103 LEU A N 1
ATOM 803 C CA . LEU A 1 103 ? -6.090 6.851 2.970 1.00 93.75 103 LEU A CA 1
ATOM 804 C C . LEU A 1 103 ? -5.183 7.579 1.980 1.00 93.75 103 LEU A C 1
ATOM 806 O O . LEU A 1 103 ? -5.650 8.104 0.967 1.00 93.75 103 LEU A O 1
ATOM 810 N N . PHE A 1 104 ? -3.884 7.535 2.247 1.00 91.94 104 PHE A N 1
ATOM 811 C CA . PHE A 1 104 ? -2.832 8.047 1.385 1.00 91.94 104 PHE A CA 1
ATOM 812 C C . PHE A 1 104 ? -2.014 6.900 0.778 1.00 91.94 104 PHE A C 1
ATOM 814 O O . PHE A 1 104 ? -1.705 5.916 1.460 1.00 91.94 104 PHE A O 1
ATOM 821 N N . PRO A 1 105 ? -1.622 7.016 -0.500 1.00 85.69 105 PRO A N 1
ATOM 822 C CA . PRO A 1 105 ? -0.711 6.063 -1.114 1.00 85.69 105 PRO A CA 1
ATOM 823 C C . PRO A 1 105 ? 0.712 6.229 -0.552 1.00 85.69 105 PRO A C 1
ATOM 825 O O . PRO A 1 105 ? 1.060 7.289 -0.014 1.00 85.69 105 PRO A O 1
ATOM 828 N N . PRO A 1 106 ? 1.584 5.228 -0.730 1.00 77.44 106 PRO A N 1
ATOM 829 C CA . PRO A 1 106 ? 3.015 5.396 -0.529 1.00 77.44 106 PRO A CA 1
ATOM 830 C C . PRO A 1 106 ? 3.575 6.467 -1.465 1.00 77.44 106 PRO A C 1
ATOM 832 O O . PRO A 1 106 ? 3.284 6.515 -2.661 1.00 77.44 106 PRO A O 1
ATOM 835 N N . GLN A 1 107 ? 4.426 7.332 -0.914 1.00 71.12 107 GLN A N 1
ATOM 836 C CA . GLN A 1 107 ? 4.979 8.492 -1.618 1.00 71.12 107 GLN A CA 1
ATOM 837 C C . GLN A 1 107 ? 5.661 8.134 -2.950 1.00 71.12 107 GLN A C 1
ATOM 839 O O . GLN A 1 107 ? 5.618 8.906 -3.902 1.00 71.12 107 GLN A O 1
ATOM 844 N N . ARG A 1 108 ? 6.313 6.973 -3.024 1.00 75.94 108 ARG A N 1
ATOM 845 C CA . ARG A 1 108 ? 7.225 6.633 -4.127 1.00 75.94 108 ARG A CA 1
ATOM 846 C C . ARG A 1 108 ? 6.492 6.204 -5.386 1.00 75.94 108 ARG A C 1
ATOM 848 O O . ARG A 1 108 ? 6.910 6.561 -6.481 1.00 75.94 108 ARG A O 1
ATOM 855 N N . THR A 1 109 ? 5.360 5.531 -5.232 1.00 79.62 109 THR A N 1
ATOM 856 C CA . THR A 1 109 ? 4.502 5.182 -6.364 1.00 79.62 109 THR A CA 1
ATOM 857 C C . THR A 1 109 ? 3.858 6.428 -6.962 1.00 79.62 109 THR A C 1
ATOM 859 O O . THR A 1 109 ? 3.792 6.548 -8.181 1.00 79.62 109 THR A O 1
ATOM 862 N N . MET A 1 110 ? 3.483 7.416 -6.139 1.00 80.44 110 MET A N 1
ATOM 863 C CA . MET A 1 110 ? 3.067 8.720 -6.674 1.00 80.44 110 MET A CA 1
ATOM 864 C C . MET A 1 110 ? 4.180 9.367 -7.498 1.00 80.44 110 MET A C 1
ATOM 866 O O . MET A 1 110 ? 3.927 9.811 -8.611 1.00 80.44 110 MET A O 1
ATOM 870 N N . SER A 1 111 ? 5.410 9.396 -6.977 1.00 81.62 111 SER A N 1
ATOM 871 C CA . SER A 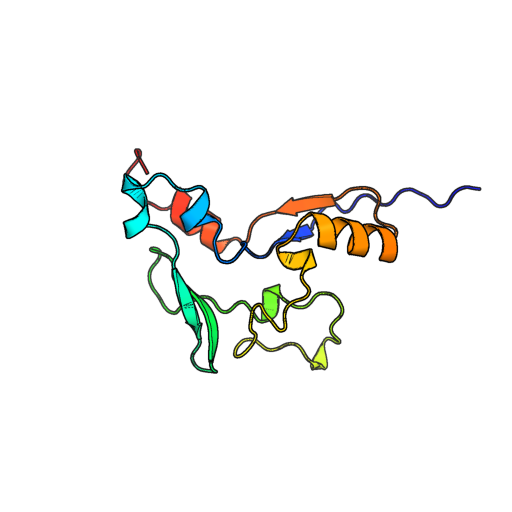1 111 ? 6.545 9.967 -7.705 1.00 81.62 111 SER A CA 1
ATOM 872 C C . SER A 1 111 ? 6.832 9.234 -9.020 1.00 81.62 111 SER A C 1
ATOM 874 O O . SER A 1 111 ? 7.245 9.878 -9.973 1.00 81.62 111 SER A O 1
ATOM 876 N N . HIS A 1 112 ? 6.598 7.920 -9.096 1.00 87.56 112 HIS A N 1
ATOM 877 C CA . HIS A 1 112 ? 6.771 7.150 -10.328 1.00 87.56 112 HIS A CA 1
ATOM 878 C C . HIS A 1 112 ? 5.843 7.625 -11.450 1.00 87.56 112 HIS A C 1
ATOM 880 O O . HIS A 1 112 ? 6.318 7.861 -12.551 1.00 87.56 112 HIS A O 1
ATOM 886 N N . PHE A 1 113 ? 4.549 7.784 -11.162 1.00 84.06 113 PHE A N 1
ATOM 887 C CA . PHE A 1 113 ? 3.570 8.193 -12.172 1.00 84.06 113 PHE A CA 1
ATOM 888 C C . PHE A 1 113 ? 3.596 9.700 -12.448 1.00 84.06 113 PHE A C 1
ATOM 890 O O . PHE A 1 113 ? 3.405 10.122 -13.576 1.00 84.06 113 PHE A O 1
ATOM 897 N N . LEU A 1 114 ? 3.852 10.530 -11.434 1.00 83.12 114 LEU A N 1
ATOM 898 C CA . LEU A 1 114 ? 3.890 11.991 -11.598 1.00 83.12 114 LEU A CA 1
ATOM 899 C C . LEU A 1 114 ? 5.229 12.517 -12.129 1.00 83.12 114 LEU A C 1
ATOM 901 O O . LEU A 1 114 ? 5.348 13.712 -12.391 1.00 83.12 114 LEU A O 1
ATOM 905 N N . GLY A 1 115 ? 6.249 11.663 -12.176 1.00 80.19 115 GLY A N 1
ATOM 906 C CA . GLY A 1 115 ? 7.604 12.014 -12.585 1.00 80.19 115 GLY A CA 1
ATOM 907 C C . GLY A 1 115 ? 7.989 11.510 -13.971 1.00 80.19 115 GLY A C 1
ATOM 908 O O . GLY A 1 115 ? 9.161 11.642 -14.316 1.00 80.19 115 GLY A O 1
ATOM 909 N N . ASP A 1 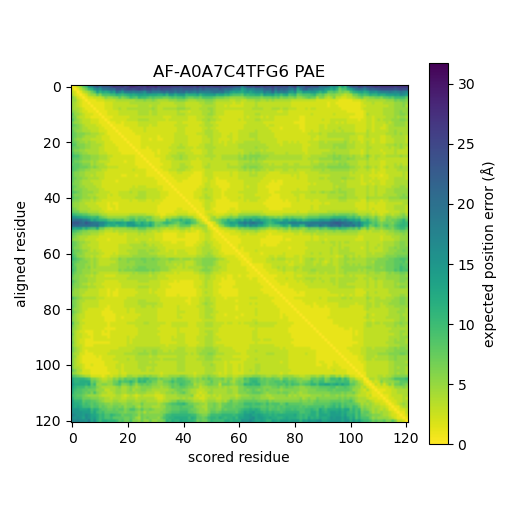116 ? 7.064 10.903 -14.718 1.00 80.44 116 ASP A N 1
ATOM 910 C CA . ASP A 1 116 ? 7.327 10.481 -16.093 1.00 80.44 116 ASP A CA 1
ATOM 911 C C . ASP A 1 116 ? 7.318 11.695 -17.038 1.00 80.44 116 ASP A C 1
ATOM 913 O O . ASP A 1 116 ? 6.578 12.657 -16.828 1.00 80.44 116 ASP A O 1
ATOM 917 N N . ASP A 1 117 ? 8.184 11.660 -18.051 1.00 81.56 117 ASP A N 1
ATOM 918 C CA . ASP A 1 117 ? 8.278 12.709 -19.072 1.00 81.56 117 ASP A CA 1
ATOM 919 C C . ASP A 1 117 ? 7.195 12.541 -20.160 1.00 81.56 117 ASP A C 1
ATOM 921 O O . ASP A 1 117 ? 6.973 13.457 -20.957 1.00 81.56 117 ASP A O 1
ATOM 925 N N . ASP A 1 118 ? 6.558 11.366 -20.242 1.00 82.38 118 ASP A N 1
ATOM 926 C CA . ASP A 1 118 ? 5.443 11.089 -21.145 1.00 82.38 118 ASP A CA 1
ATOM 927 C C . ASP A 1 118 ? 4.120 11.590 -20.543 1.00 82.38 118 ASP A C 1
ATOM 929 O O . ASP A 1 118 ? 3.548 10.960 -19.661 1.00 82.38 118 ASP A O 1
ATOM 933 N N . ASP A 1 119 ? 3.601 12.712 -21.055 1.00 79.69 119 ASP A N 1
ATOM 934 C CA . ASP A 1 119 ? 2.303 13.281 -20.647 1.00 79.69 119 ASP A CA 1
ATOM 935 C C . ASP A 1 119 ? 1.111 12.330 -20.902 1.00 79.69 119 ASP A C 1
ATOM 937 O O . ASP A 1 119 ? 0.018 12.546 -20.366 1.00 79.69 119 ASP A O 1
ATOM 941 N N . ASP A 1 120 ? 1.291 11.316 -21.760 1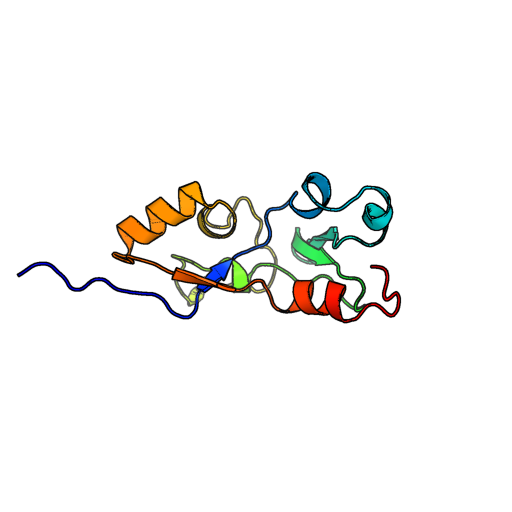.00 76.06 120 ASP A N 1
ATOM 942 C CA . ASP A 1 120 ? 0.283 10.294 -22.034 1.00 76.06 120 ASP A CA 1
ATOM 943 C C . ASP A 1 120 ? 0.404 9.067 -21.103 1.00 76.06 120 ASP A C 1
ATOM 945 O O . ASP A 1 120 ? -0.447 8.175 -21.211 1.00 76.06 120 ASP A O 1
ATOM 949 N N . PHE A 1 121 ? 1.412 8.982 -20.223 1.00 69.69 121 PHE A N 1
ATOM 950 C CA . PHE A 1 121 ? 1.526 7.964 -19.162 1.00 69.69 121 PHE A CA 1
ATOM 951 C C . PHE A 1 121 ? 0.751 8.377 -17.901 1.00 69.69 121 PHE A C 1
ATOM 953 O O . PHE A 1 121 ? 0.008 7.508 -17.379 1.00 69.69 121 PHE A O 1
#

Radius of gyration: 16.25 Å; Cα contacts (8 Å, |Δi|>4): 177; chains: 1; bounding box: 42×26×50 Å

Sequence (121 aa):
MSAPRIIDADCHILEPPDIWERWLPSKYQEHAPKLVKDPAGGDAWLTALGGDPDPIGLVATPGMPFDKFRWFGVTYDEARPGCYDGAERLLDMDRDGVYAEVLFPPQRTMSHFLGDDDDDF

Foldseek 3Di:
DDDDAAEAEDAEAAADQCNCVPPPDPVCSVQDWHWDADPQRETFTDFPVDDGTQGCQQVQQPPHDPVPGDRHDHYPVNGQCLRHDVVSVVVVCVVVSHPYYDYDYPPVNVCRVVVDPDPVD

Secondary structure (DSSP, 8-state):
-PPPPEEEEEEE-PPPTTHHHHHS-GGGTTTS-EEEE-TTS-EEEE-TT-SS-EESGGGS-TT--GGG--SSS--TTTS-GGGT-HHHHHHHHHHHTEEEEEEE--HHHHHHHHT-S-TT-